Protein AF-A0A5K1BCJ1-F1 (afdb_monomer_lite)

Secondary structure (DSSP, 8-state):
--GGGSPP-S-EEEEEEGGGTEEEEEEEEEE--TT-SS-EEEEEEEEEE--HHHHHHH--

InterPro domains:
  IPR040096 RAB6A-GEF complex partner protein 1 [PTHR22746] (2-60)

Structure (mmCIF, N/CA/C/O backbone):
data_AF-A0A5K1BCJ1-F1
#
_entry.id   AF-A0A5K1BCJ1-F1
#
loop_
_atom_site.group_PDB
_atom_site.id
_atom_site.type_symbol
_atom_site.label_atom_id
_atom_site.label_alt_id
_atom_site.label_comp_id
_atom_site.label_asym_id
_atom_site.label_entity_id
_atom_site.label_seq_id
_atom_site.pdbx_PDB_ins_code
_atom_site.Cartn_x
_atom_site.Cartn_y
_atom_site.Cartn_z
_atom_site.occupancy
_atom_site.B_iso_or_equiv
_atom_site.auth_seq_id
_atom_site.auth_comp_id
_atom_site.auth_asym_id
_atom_site.auth_atom_id
_atom_site.pdbx_PDB_model_num
ATOM 1 N N . MET A 1 1 ? 8.457 -11.768 -20.543 1.00 54.25 1 MET A N 1
ATOM 2 C CA . MET A 1 1 ? 8.708 -11.089 -19.260 1.00 54.25 1 MET A CA 1
ATOM 3 C C . MET A 1 1 ? 9.047 -12.164 -18.262 1.00 54.25 1 MET A C 1
ATOM 5 O O . MET A 1 1 ? 8.406 -13.207 -18.308 1.00 54.25 1 MET A O 1
ATOM 9 N N . ASP A 1 2 ? 10.085 -11.945 -17.468 1.00 54.78 2 ASP A N 1
ATOM 10 C CA . ASP A 1 2 ? 10.481 -12.871 -16.414 1.00 54.78 2 ASP A CA 1
ATOM 11 C C . ASP A 1 2 ? 9.413 -12.816 -15.305 1.00 54.78 2 ASP A C 1
ATOM 13 O O . ASP A 1 2 ? 9.178 -11.725 -14.779 1.00 54.78 2 ASP A O 1
ATOM 17 N N . PRO A 1 3 ? 8.695 -13.909 -14.997 1.00 57.09 3 PRO A N 1
ATOM 18 C CA . PRO A 1 3 ? 7.625 -13.893 -13.998 1.00 57.09 3 PRO A CA 1
ATOM 19 C C . PRO A 1 3 ? 8.120 -13.525 -12.588 1.00 57.09 3 PRO A C 1
ATOM 21 O O . PRO A 1 3 ? 7.322 -13.072 -11.776 1.00 57.09 3 PRO A O 1
ATOM 24 N N . GLU A 1 4 ? 9.424 -13.648 -12.307 1.00 57.81 4 GLU A N 1
ATOM 25 C CA . GLU A 1 4 ? 10.044 -13.217 -11.042 1.00 57.81 4 GLU A CA 1
ATOM 26 C C . GLU A 1 4 ? 10.225 -11.690 -10.924 1.00 57.81 4 GLU A C 1
ATOM 28 O O . GLU A 1 4 ? 10.472 -11.179 -9.835 1.00 57.81 4 GLU A O 1
ATOM 33 N N . LEU A 1 5 ? 10.088 -10.948 -12.029 1.00 56.81 5 LEU A N 1
ATOM 34 C CA . LEU A 1 5 ? 10.120 -9.479 -12.064 1.00 56.81 5 LEU A CA 1
ATOM 35 C C . LEU A 1 5 ? 8.717 -8.851 -12.021 1.00 56.81 5 LEU A C 1
ATOM 37 O O . LEU A 1 5 ? 8.595 -7.625 -12.100 1.00 56.81 5 LEU A O 1
ATOM 41 N N . GLU A 1 6 ? 7.652 -9.657 -11.918 1.00 63.62 6 GLU A N 1
ATOM 42 C CA . GLU A 1 6 ? 6.324 -9.116 -11.638 1.00 63.62 6 GLU A CA 1
ATOM 43 C C . GLU A 1 6 ? 6.291 -8.547 -10.218 1.00 63.62 6 GLU A C 1
ATOM 45 O O . GLU A 1 6 ? 6.757 -9.167 -9.265 1.00 63.62 6 GLU A O 1
ATOM 50 N N . PHE A 1 7 ? 5.726 -7.346 -10.078 1.00 67.62 7 PHE A N 1
ATOM 51 C CA . PHE A 1 7 ? 5.502 -6.775 -8.758 1.00 67.62 7 PHE A CA 1
ATOM 52 C C . PHE A 1 7 ? 4.611 -7.696 -7.945 1.00 67.62 7 PHE A C 1
ATOM 54 O O . PHE A 1 7 ? 3.588 -8.180 -8.444 1.00 67.62 7 PHE A O 1
ATOM 61 N N . ASP A 1 8 ? 4.999 -7.883 -6.686 1.00 72.69 8 ASP A N 1
ATOM 62 C CA . ASP A 1 8 ? 4.165 -8.588 -5.737 1.00 72.69 8 ASP A CA 1
ATOM 63 C C . ASP A 1 8 ? 2.792 -7.908 -5.688 1.00 72.69 8 ASP A C 1
ATOM 65 O O . ASP A 1 8 ? 2.666 -6.692 -5.504 1.00 72.69 8 ASP A O 1
ATOM 69 N N . ARG A 1 9 ? 1.757 -8.708 -5.948 1.00 71.56 9 ARG A N 1
ATOM 70 C CA . ARG A 1 9 ? 0.361 -8.263 -5.920 1.00 71.56 9 ARG A CA 1
ATOM 71 C C . ARG A 1 9 ? -0.184 -8.262 -4.494 1.00 71.56 9 ARG A C 1
ATOM 73 O O . ARG A 1 9 ? -1.349 -7.911 -4.299 1.00 71.56 9 ARG A O 1
ATOM 80 N N . GLU A 1 10 ? 0.624 -8.680 -3.521 1.00 79.69 10 GLU A N 1
ATOM 81 C CA . GLU A 1 10 ? 0.312 -8.571 -2.110 1.00 79.69 10 GLU A CA 1
ATOM 82 C C . GLU A 1 10 ? 0.064 -7.110 -1.715 1.00 79.69 10 GLU A C 1
ATOM 84 O O . GLU A 1 10 ? 0.695 -6.160 -2.187 1.00 79.69 10 GLU A O 1
ATOM 89 N N . VAL A 1 11 ? -0.930 -6.924 -0.851 1.00 83.25 11 VAL A N 1
ATOM 90 C CA . VAL A 1 11 ? -1.232 -5.621 -0.272 1.00 83.25 11 VAL A CA 1
ATOM 91 C C . VAL A 1 11 ? -0.216 -5.371 0.827 1.00 83.25 11 VAL A C 1
ATOM 93 O O . VAL A 1 11 ? -0.253 -6.025 1.866 1.00 83.25 11 VAL A O 1
ATOM 96 N N . TYR A 1 12 ? 0.651 -4.383 0.632 1.00 85.06 12 TYR A N 1
ATOM 97 C CA . TYR A 1 12 ? 1.565 -3.957 1.678 1.00 85.06 12 TYR A CA 1
ATOM 98 C C . TYR A 1 12 ? 0.772 -3.216 2.768 1.00 85.06 12 TYR A C 1
ATOM 100 O O . TYR A 1 12 ? 0.176 -2.167 2.478 1.00 85.06 12 TYR A O 1
ATOM 108 N N . PRO A 1 13 ? 0.697 -3.741 4.004 1.00 84.88 13 PRO A N 1
ATOM 109 C CA . PRO A 1 13 ? -0.156 -3.177 5.039 1.00 84.88 13 PRO A CA 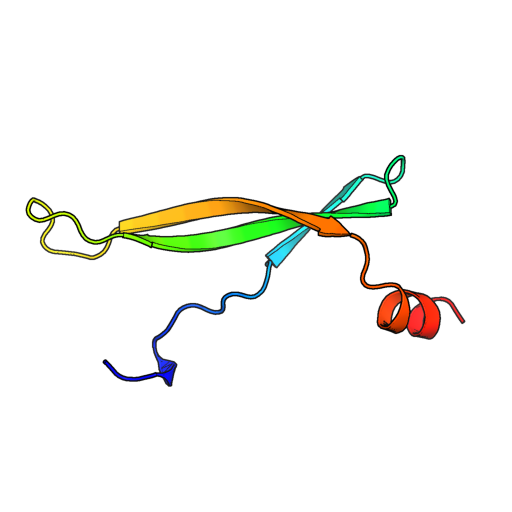1
ATOM 110 C C . PRO A 1 13 ? 0.397 -1.829 5.510 1.00 84.88 13 PRO A C 1
ATOM 112 O O . PRO A 1 13 ? 1.563 -1.710 5.876 1.00 84.88 13 PRO A O 1
ATOM 115 N N . LEU A 1 14 ? -0.459 -0.807 5.532 1.00 88.31 14 LEU A N 1
ATOM 116 C CA . LEU A 1 14 ? -0.122 0.522 6.048 1.00 88.31 14 LEU A CA 1
ATOM 117 C C . LEU A 1 14 ? -0.748 0.782 7.418 1.00 88.31 14 LEU A C 1
ATOM 119 O O . LEU A 1 14 ? -0.173 1.490 8.240 1.00 88.31 14 LEU A O 1
ATOM 123 N N . GLY A 1 15 ? -1.930 0.222 7.675 1.00 85.12 15 GLY A N 1
ATOM 124 C CA . GLY A 1 15 ? -2.626 0.416 8.937 1.00 85.12 15 GLY A CA 1
ATOM 125 C C . GLY A 1 15 ? -3.897 -0.410 9.067 1.00 85.12 15 GLY A C 1
ATOM 126 O O . GLY A 1 15 ? -4.302 -1.137 8.162 1.00 85.12 15 GLY A O 1
ATOM 127 N N . LEU A 1 16 ? -4.535 -0.283 10.226 1.00 84.31 16 LEU A N 1
ATOM 128 C CA . LEU A 1 16 ? -5.796 -0.942 10.542 1.00 84.31 16 LEU A CA 1
ATOM 129 C C . LEU A 1 16 ? -6.894 0.108 10.669 1.00 84.31 16 LEU A C 1
ATOM 131 O O . LEU A 1 16 ? -6.683 1.149 11.287 1.00 84.31 16 LEU A O 1
ATOM 135 N N . LEU A 1 17 ? -8.072 -0.193 10.129 1.00 83.12 17 LEU A N 1
ATOM 136 C CA . LEU A 1 17 ? -9.309 0.522 10.418 1.00 83.12 17 LEU A CA 1
ATOM 137 C C . LEU A 1 17 ? -10.117 -0.309 11.430 1.00 83.12 17 LEU A C 1
ATOM 139 O O . LEU A 1 17 ? -10.844 -1.222 11.022 1.00 83.12 17 LEU A O 1
ATOM 143 N N . PRO A 1 18 ? -10.012 -0.030 12.746 1.00 76.69 18 PRO A N 1
ATOM 144 C CA . PRO A 1 18 ? -10.532 -0.924 13.785 1.00 76.69 18 PRO A CA 1
ATOM 145 C C . PRO A 1 18 ? -12.049 -1.082 13.716 1.00 76.69 18 PRO A C 1
ATOM 147 O O . PRO A 1 18 ? -12.571 -2.180 13.874 1.00 76.69 18 PRO A O 1
AT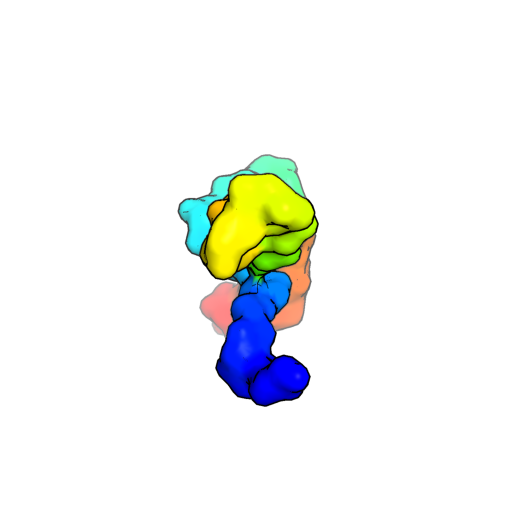OM 150 N N . ASN A 1 19 ? -12.748 0.005 13.387 1.00 82.00 19 ASN A N 1
ATOM 151 C CA . ASN A 1 19 ? -14.209 0.053 13.335 1.00 82.00 19 ASN A CA 1
ATOM 152 C C . ASN A 1 19 ? -14.805 -0.839 12.232 1.00 82.00 19 ASN A C 1
ATOM 154 O O . ASN A 1 19 ? -15.995 -1.133 12.272 1.00 82.00 19 ASN A O 1
ATOM 158 N N . ALA A 1 20 ? -13.994 -1.244 11.251 1.00 77.81 20 ALA A N 1
ATOM 159 C CA . ALA A 1 20 ? -14.410 -2.084 10.131 1.00 77.81 20 ALA A CA 1
ATOM 160 C C . ALA A 1 20 ? -13.691 -3.445 10.094 1.00 77.81 20 ALA A C 1
ATOM 162 O O . ALA A 1 20 ? -14.027 -4.273 9.253 1.00 77.81 20 ALA A O 1
ATOM 163 N N . GLY A 1 21 ? -12.699 -3.688 10.962 1.00 75.75 21 GLY A N 1
ATOM 164 C CA . GLY A 1 21 ? -11.889 -4.912 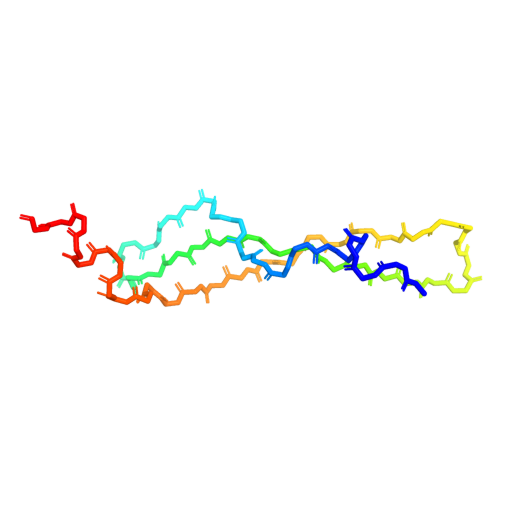10.911 1.00 75.75 21 GLY A CA 1
ATOM 165 C C . GLY A 1 21 ? -11.139 -5.077 9.583 1.00 75.75 21 GLY A C 1
ATOM 166 O O . GLY A 1 21 ? -11.033 -6.183 9.052 1.00 75.75 21 GLY A O 1
ATOM 167 N N . VAL A 1 22 ? -10.665 -3.968 9.014 1.00 83.44 22 VAL A N 1
ATOM 168 C CA . VAL A 1 22 ? -10.030 -3.925 7.691 1.00 83.44 22 VAL A CA 1
ATOM 169 C C . VAL A 1 22 ? -8.568 -3.516 7.830 1.00 83.44 22 VAL A C 1
ATOM 171 O O . VAL A 1 22 ? -8.252 -2.547 8.522 1.00 83.44 22 VAL A O 1
ATOM 174 N N . VAL A 1 23 ? -7.688 -4.233 7.133 1.00 85.56 23 VAL A N 1
ATOM 175 C CA . VAL A 1 23 ? -6.320 -3.788 6.860 1.00 85.56 23 VAL A CA 1
ATOM 176 C C . VAL A 1 23 ? -6.378 -2.845 5.670 1.00 85.56 2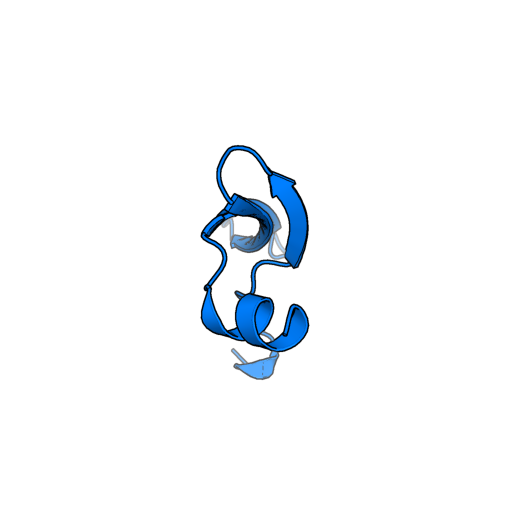3 VAL A C 1
ATOM 178 O O . VAL A 1 23 ? -6.860 -3.202 4.594 1.00 85.56 23 VAL A O 1
ATOM 181 N N . VAL A 1 24 ? -5.886 -1.631 5.872 1.00 88.12 24 VAL A N 1
ATOM 182 C CA . VAL A 1 24 ? -5.665 -0.672 4.799 1.00 88.12 24 VAL A CA 1
ATOM 183 C C . VAL A 1 24 ? -4.217 -0.813 4.368 1.00 88.12 24 VAL A C 1
ATOM 185 O O . VAL A 1 24 ? -3.301 -0.750 5.189 1.00 88.12 24 VAL A O 1
ATOM 188 N N . GLY A 1 25 ? -4.007 -1.006 3.078 1.00 89.69 25 GLY A N 1
ATOM 189 C CA . GLY A 1 25 ? -2.681 -1.116 2.505 1.00 89.69 25 GLY A CA 1
ATOM 190 C C . GLY A 1 25 ? -2.617 -0.534 1.108 1.00 89.69 25 GLY A C 1
ATOM 191 O O . GLY A 1 25 ? -3.561 0.091 0.621 1.00 89.69 25 GLY A O 1
ATOM 192 N N . VAL A 1 26 ? -1.477 -0.733 0.466 1.00 89.81 26 VAL A N 1
ATOM 193 C CA . VAL A 1 26 ? -1.243 -0.315 -0.914 1.00 89.81 26 VAL A CA 1
ATOM 194 C C . VAL A 1 26 ? -0.775 -1.498 -1.735 1.00 89.81 26 VAL A C 1
ATOM 196 O O . VAL A 1 26 ? -0.026 -2.346 -1.265 1.00 89.81 26 VAL A O 1
ATOM 199 N N . THR A 1 27 ? -1.229 -1.534 -2.977 1.00 88.69 27 THR A N 1
ATOM 200 C CA . THR A 1 27 ? -0.641 -2.375 -4.023 1.00 88.69 27 THR A CA 1
AT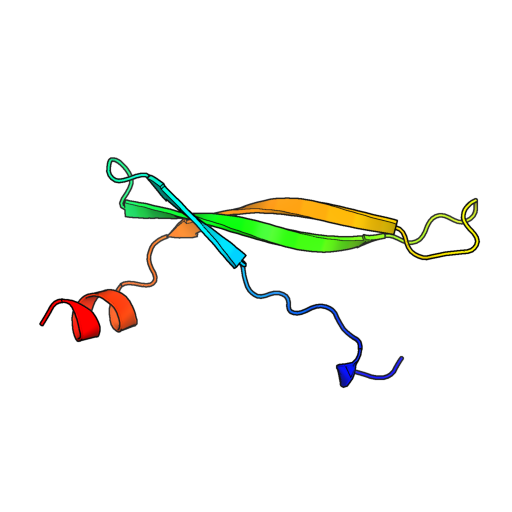OM 201 C C . THR A 1 27 ? 0.068 -1.477 -5.007 1.00 88.69 27 THR A C 1
ATOM 203 O O . THR A 1 27 ? -0.254 -0.291 -5.115 1.00 88.69 27 THR A O 1
ATOM 206 N N . GLN A 1 28 ? 1.016 -2.035 -5.742 1.00 85.69 28 GLN A N 1
ATOM 207 C CA . GLN A 1 28 ? 1.664 -1.327 -6.827 1.00 85.69 28 GLN A CA 1
ATOM 208 C C . GLN A 1 28 ? 1.192 -1.904 -8.153 1.00 85.69 28 GLN A C 1
ATOM 210 O O . GLN A 1 28 ? 1.250 -3.111 -8.381 1.00 85.69 28 GLN A O 1
ATOM 215 N N . ARG A 1 29 ? 0.731 -1.029 -9.045 1.00 83.12 29 ARG A N 1
ATOM 216 C CA . ARG A 1 29 ? 0.408 -1.393 -10.420 1.00 83.12 29 ARG A CA 1
ATOM 217 C C . ARG A 1 29 ? 1.446 -0.789 -11.350 1.00 83.12 29 ARG A C 1
ATOM 219 O O . ARG A 1 29 ? 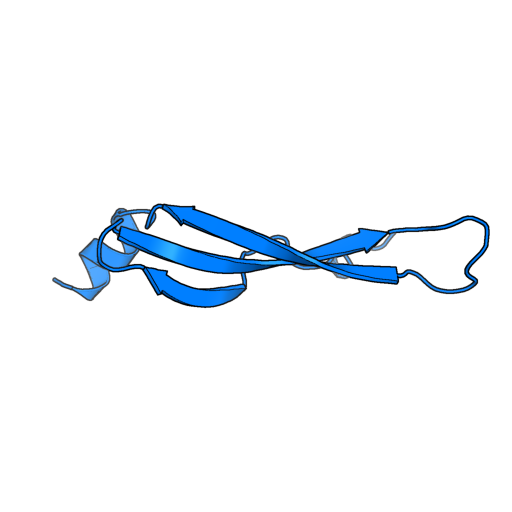1.731 0.401 -11.286 1.00 83.12 29 ARG A O 1
ATOM 226 N N . MET A 1 30 ? 1.970 -1.611 -12.249 1.00 80.38 30 MET A N 1
ATOM 227 C CA . MET A 1 30 ? 2.784 -1.141 -13.362 1.00 80.38 30 MET A CA 1
ATOM 228 C C . MET A 1 30 ? 1.858 -0.704 -14.502 1.00 80.38 30 MET A C 1
ATOM 230 O O . MET A 1 30 ? 1.001 -1.477 -14.942 1.00 80.38 30 MET A O 1
ATOM 234 N N . SER A 1 31 ? 2.000 0.533 -14.965 1.00 78.00 31 SER A N 1
ATOM 235 C CA . SER A 1 31 ? 1.311 1.054 -16.143 1.00 78.00 31 SER A CA 1
ATOM 236 C C . SER A 1 31 ? 2.333 1.380 -17.236 1.00 78.00 31 SER A C 1
ATOM 238 O O . SER A 1 31 ? 3.434 1.867 -16.977 1.00 78.00 31 SER A O 1
ATOM 240 N N . PHE A 1 32 ? 1.981 1.059 -18.481 1.00 76.94 32 PHE A N 1
ATOM 241 C CA . PHE A 1 32 ? 2.776 1.396 -19.658 1.00 76.94 32 PHE A CA 1
ATOM 242 C C . PHE A 1 32 ? 2.006 2.437 -20.460 1.00 76.94 32 PHE A C 1
ATOM 244 O O . PHE A 1 32 ? 0.880 2.184 -20.890 1.00 76.94 32 PHE A O 1
ATOM 251 N N . SER A 1 33 ? 2.610 3.607 -20.653 1.00 75.12 33 SER A N 1
ATOM 252 C CA . SER A 1 33 ? 2.111 4.626 -21.570 1.00 75.12 33 SER A CA 1
ATOM 253 C C . SER A 1 33 ? 2.986 4.633 -22.814 1.00 75.12 33 SER A C 1
ATOM 255 O O . SER A 1 33 ? 4.208 4.567 -22.714 1.00 75.12 33 SER A O 1
ATOM 257 N N . ALA A 1 34 ? 2.378 4.765 -23.995 1.00 74.88 34 ALA A N 1
ATOM 258 C CA . ALA A 1 34 ? 3.118 4.886 -25.254 1.00 74.88 34 ALA A CA 1
ATOM 259 C C . ALA A 1 34 ? 4.040 6.125 -25.294 1.00 74.88 34 ALA A C 1
ATOM 261 O O . ALA A 1 34 ? 4.906 6.221 -26.158 1.00 74.88 34 ALA A O 1
ATOM 262 N N . CYS A 1 35 ? 3.854 7.065 -24.363 1.00 76.31 35 CYS A N 1
ATOM 263 C CA . CYS A 1 35 ? 4.618 8.304 -24.266 1.00 76.31 35 CYS A CA 1
ATOM 264 C C . CYS A 1 35 ? 5.772 8.244 -23.249 1.00 76.31 35 CYS A C 1
ATOM 266 O O . CYS A 1 35 ? 6.440 9.259 -23.060 1.00 76.31 35 CYS A O 1
ATOM 268 N N . THR A 1 36 ? 5.995 7.114 -22.562 1.00 74.25 36 THR A N 1
ATOM 269 C CA . THR A 1 36 ? 7.035 6.992 -21.527 1.00 74.25 36 THR A CA 1
ATOM 270 C C . THR A 1 36 ? 8.007 5.861 -21.849 1.00 74.25 36 THR A C 1
ATOM 272 O O . THR A 1 36 ? 7.604 4.729 -22.093 1.00 74.25 36 THR A O 1
ATOM 275 N N . GLU A 1 37 ? 9.306 6.165 -21.820 1.00 78.69 37 GLU A N 1
ATOM 276 C CA . GLU A 1 37 ? 10.385 5.198 -22.091 1.00 78.69 37 GLU A CA 1
ATOM 277 C C . GLU A 1 37 ? 10.508 4.128 -20.992 1.00 78.69 37 GLU A C 1
ATOM 279 O O . GLU A 1 37 ? 10.970 3.015 -21.235 1.00 78.69 37 GLU A O 1
ATOM 284 N N . PHE A 1 38 ? 10.027 4.444 -19.789 1.00 79.44 38 PHE A N 1
ATOM 285 C CA . PHE A 1 38 ? 10.059 3.570 -18.625 1.00 79.44 38 PHE A CA 1
ATOM 286 C C . PHE A 1 38 ? 8.643 3.258 -18.128 1.00 79.44 38 PHE A C 1
ATOM 288 O O . PHE A 1 38 ? 7.720 4.055 -18.337 1.00 79.44 38 PHE A O 1
ATOM 295 N N . PRO A 1 39 ? 8.454 2.108 -17.461 1.00 79.69 39 PRO A N 1
ATOM 296 C CA . PRO A 1 39 ? 7.203 1.793 -16.791 1.00 79.69 39 PRO A CA 1
ATOM 297 C C . PRO A 1 39 ? 6.892 2.796 -15.681 1.00 79.69 39 PRO A C 1
ATOM 299 O O . PRO A 1 39 ? 7.774 3.199 -14.923 1.00 79.69 39 PRO A O 1
ATOM 302 N N . CYS A 1 40 ? 5.620 3.163 -15.567 1.00 81.88 40 CYS A N 1
ATOM 303 C CA . CYS A 1 40 ? 5.118 3.941 -14.446 1.00 81.88 40 CYS A CA 1
ATOM 304 C C . CYS A 1 40 ? 4.652 2.987 -13.337 1.00 81.88 40 CYS A C 1
ATOM 306 O O . CYS A 1 40 ? 4.051 1.945 -13.608 1.00 81.88 40 CYS A O 1
ATOM 308 N N . PHE A 1 41 ? 4.946 3.336 -12.086 1.00 81.56 41 PHE A N 1
ATOM 309 C CA . PHE A 1 41 ? 4.555 2.570 -10.908 1.00 81.56 41 PHE A CA 1
ATOM 310 C C . PHE A 1 41 ? 3.559 3.375 -10.091 1.00 81.56 41 PHE A C 1
ATOM 312 O O . PHE A 1 41 ? 3.906 4.389 -9.488 1.00 81.56 41 PHE A O 1
ATOM 319 N N . GLU A 1 42 ? 2.314 2.919 -10.081 1.00 85.31 42 GLU A N 1
ATOM 320 C CA . GLU A 1 42 ? 1.205 3.638 -9.473 1.00 85.31 42 GLU A CA 1
ATOM 321 C C . GLU A 1 42 ? 0.768 2.932 -8.183 1.00 85.31 42 GLU A C 1
ATOM 323 O O . GLU A 1 42 ? 0.300 1.784 -8.235 1.00 85.31 42 GLU A O 1
ATOM 328 N N . PRO A 1 43 ? 0.907 3.584 -7.012 1.00 86.50 43 PRO A N 1
ATOM 329 C CA . PRO A 1 43 ? 0.367 3.050 -5.775 1.00 86.50 43 PRO A CA 1
ATOM 330 C C . PRO A 1 43 ? -1.160 3.119 -5.819 1.00 86.50 43 PRO A C 1
ATOM 332 O O . PRO A 1 43 ? -1.750 4.169 -6.067 1.00 86.50 43 PRO A O 1
ATOM 335 N N . THR A 1 44 ? -1.811 1.993 -5.551 1.00 88.69 44 THR A N 1
ATOM 336 C CA . THR A 1 44 ? -3.268 1.884 -5.496 1.00 88.69 44 THR A CA 1
ATOM 337 C C . THR A 1 44 ? -3.692 1.500 -4.079 1.00 88.69 44 THR A C 1
ATOM 339 O O . THR A 1 44 ? -3.310 0.420 -3.611 1.00 88.69 44 THR A O 1
ATOM 342 N N . PRO A 1 45 ? -4.486 2.340 -3.387 1.00 89.56 45 PRO A N 1
ATOM 343 C CA . PRO A 1 45 ? -5.039 2.001 -2.083 1.00 89.56 45 PRO A CA 1
ATOM 344 C C . PRO A 1 45 ? -5.890 0.734 -2.159 1.00 89.56 45 PRO A C 1
ATOM 346 O O . PRO A 1 45 ? -6.687 0.564 -3.082 1.00 89.56 45 PRO A O 1
ATOM 349 N N . GLN A 1 46 ? -5.738 -0.140 -1.173 1.00 88.62 46 GLN A N 1
ATOM 350 C CA . GLN A 1 46 ? -6.504 -1.370 -1.041 1.00 88.62 46 GLN A CA 1
ATOM 351 C C . GLN A 1 46 ? -6.998 -1.527 0.393 1.00 88.62 46 GLN A C 1
ATOM 353 O O . GLN A 1 46 ? -6.313 -1.197 1.361 1.00 88.62 46 GLN A O 1
ATOM 358 N N . ALA A 1 47 ? -8.211 -2.049 0.511 1.00 87.56 47 ALA A N 1
ATOM 359 C CA . ALA A 1 47 ? -8.826 -2.424 1.769 1.00 87.56 47 ALA A CA 1
ATOM 360 C C . ALA A 1 47 ? -9.025 -3.936 1.738 1.00 87.56 47 ALA A C 1
ATOM 362 O O . ALA A 1 47 ? -9.873 -4.437 1.001 1.00 87.56 47 ALA A O 1
ATOM 363 N N . GLN A 1 48 ? -8.235 -4.663 2.519 1.00 80.75 48 GLN A N 1
ATOM 364 C CA . GLN A 1 48 ? -8.432 -6.092 2.699 1.00 80.75 48 GLN A CA 1
ATOM 365 C C . GLN A 1 48 ? -9.184 -6.321 3.998 1.00 80.75 48 GLN A C 1
ATOM 367 O O . GLN A 1 48 ? -8.750 -5.924 5.082 1.00 80.75 48 GLN A O 1
ATOM 372 N N . THR A 1 49 ? -10.333 -6.983 3.894 1.00 71.31 49 THR A N 1
ATOM 373 C CA . THR A 1 49 ? -10.961 -7.585 5.066 1.00 71.31 49 THR A CA 1
ATOM 374 C C . THR A 1 49 ? -9.932 -8.501 5.700 1.00 71.31 49 THR A C 1
ATOM 376 O O . THR A 1 49 ? -9.332 -9.303 4.980 1.00 71.31 49 THR A O 1
ATOM 379 N N . ILE A 1 50 ? -9.716 -8.381 7.009 1.00 66.94 50 ILE A N 1
ATOM 380 C CA . ILE A 1 50 ? -8.841 -9.290 7.745 1.00 66.94 50 ILE A CA 1
ATOM 381 C C . ILE A 1 50 ? -9.223 -10.718 7.346 1.00 66.94 50 ILE A C 1
ATOM 383 O O . ILE A 1 50 ? -10.322 -11.181 7.666 1.00 66.94 50 ILE A O 1
ATOM 387 N N . LEU A 1 51 ? -8.347 -11.407 6.604 1.00 59.81 51 LEU A N 1
ATOM 388 C CA . LEU A 1 51 ? -8.526 -12.824 6.340 1.00 59.81 51 LEU A CA 1
ATOM 389 C C . LEU A 1 51 ? -8.305 -13.509 7.688 1.00 59.81 51 LEU A C 1
ATOM 391 O O . LEU A 1 51 ? -7.194 -13.730 8.165 1.00 59.81 51 LEU A O 1
ATOM 395 N N . HIS A 1 52 ? -9.437 -13.720 8.340 1.00 58.00 52 HIS A N 1
ATOM 396 C CA . HIS A 1 52 ? -9.662 -13.992 9.749 1.00 58.00 52 HIS A CA 1
ATOM 397 C C . HIS A 1 52 ? -8.941 -15.246 10.282 1.00 58.00 52 HIS A C 1
ATOM 399 O O . HIS A 1 52 ? -9.026 -15.531 11.471 1.00 58.00 52 HIS A O 1
ATOM 405 N N . CYS A 1 53 ? -8.242 -16.021 9.451 1.00 58.41 53 CYS A N 1
ATOM 406 C CA . CYS A 1 53 ? -7.530 -17.228 9.862 1.00 58.41 53 CYS A CA 1
ATOM 407 C C . CYS A 1 53 ? -6.154 -16.932 10.476 1.00 58.41 53 CYS A C 1
ATOM 409 O O . CYS A 1 53 ? -5.904 -17.400 11.581 1.00 58.41 53 CYS A O 1
ATOM 411 N N . LEU A 1 54 ? -5.282 -16.141 9.843 1.00 56.38 54 LEU A N 1
ATOM 412 C CA . LEU A 1 54 ? -3.923 -15.893 10.364 1.00 56.38 54 LEU A CA 1
ATOM 413 C C . LEU A 1 54 ? -3.930 -14.994 11.609 1.00 56.38 54 LEU A C 1
ATOM 415 O O . LEU A 1 54 ? -3.302 -15.322 12.611 1.00 56.38 54 LEU A O 1
ATOM 419 N N . LEU A 1 55 ? -4.723 -13.918 11.596 1.00 57.09 55 LEU A N 1
ATOM 420 C CA . LEU A 1 55 ? -4.899 -13.045 12.764 1.00 57.09 55 LEU A CA 1
ATOM 421 C C . LEU A 1 55 ? -5.574 -13.765 13.943 1.00 57.09 55 LEU A C 1
ATOM 423 O O . LEU A 1 55 ? -5.231 -13.492 15.088 1.00 57.09 55 LEU A O 1
ATOM 427 N N . ARG A 1 56 ? -6.476 -14.728 13.690 1.00 56.66 56 ARG A N 1
ATOM 428 C CA . ARG A 1 56 ? -7.037 -15.580 14.755 1.00 56.66 56 ARG A CA 1
ATOM 429 C C . ARG A 1 56 ? -5.980 -16.508 15.361 1.00 56.66 56 ARG A C 1
ATOM 431 O O . ARG A 1 56 ? -6.027 -16.706 16.562 1.00 56.66 56 ARG A O 1
ATOM 438 N N . HIS A 1 57 ? -5.044 -17.042 14.574 1.00 62.47 57 HIS A N 1
ATOM 439 C CA . HIS A 1 57 ? -3.966 -17.893 15.100 1.00 62.47 57 HIS A CA 1
ATOM 440 C C . HIS A 1 57 ? -2.921 -17.116 15.909 1.00 62.47 57 HIS A C 1
ATOM 442 O O . HIS A 1 57 ? -2.341 -17.682 16.821 1.00 62.47 57 HIS A O 1
ATOM 448 N N . LEU A 1 58 ? -2.665 -15.846 15.581 1.00 56.75 58 LEU A N 1
ATOM 449 C CA . LEU A 1 58 ? -1.681 -15.016 16.293 1.00 56.75 58 LEU A CA 1
ATOM 450 C C . LEU A 1 58 ? -2.229 -14.373 17.578 1.00 56.75 58 LEU A C 1
ATOM 452 O O . LEU A 1 58 ? -1.451 -13.919 18.411 1.00 56.75 58 LEU A O 1
ATOM 456 N N . LEU A 1 59 ? -3.556 -14.283 17.712 1.00 60.22 59 LEU A N 1
ATOM 457 C CA . LEU A 1 59 ? -4.252 -13.741 18.888 1.00 60.22 59 LEU A CA 1
ATOM 458 C C . LEU A 1 59 ? -4.799 -14.839 19.824 1.00 60.22 59 LEU A C 1
ATOM 460 O O . LEU A 1 59 ? -5.509 -14.517 20.778 1.00 60.22 59 LEU A O 1
ATOM 464 N N . GLN A 1 60 ? -4.503 -16.110 19.532 1.00 54.66 60 GLN A N 1
ATOM 465 C CA . GLN A 1 60 ? -4.706 -17.267 20.414 1.00 54.66 60 GLN A CA 1
ATOM 466 C C . GLN A 1 60 ? -3.385 -17.661 21.073 1.00 54.66 60 GLN A C 1
ATOM 468 O O . GLN A 1 60 ? -3.460 -18.210 22.193 1.00 54.66 60 GLN A O 1
#

Foldseek 3Di:
DPPVPDFDQDFAFDDADPVQQKGKGWGWDWDDDPPDPDTDIDIDIDIHRPPCPVVVVVVD

Organism: NCBI:txid210225

Sequence (60 aa):
MDPELEFDREVYPLGLLPNAGVVVGVTQRMSFSACTEFPCFEPTPQAQTILHCLLRHLLQ

Radius of gyration: 15.6 Å; chains: 1; bounding box: 25×26×46 Å

pLDDT: mean 74.99, std 11.64, range [54.25, 89.81]